Protein AF-A0A8S3X2P5-F1 (afdb_monomer)

Solvent-accessible surface area (backbone atoms only — not comparable to full-atom values): 10329 Å² total; per-residue (Å²): 82,74,45,67,58,91,84,76,46,81,42,76,80,45,76,78,91,54,82,89,39,70,90,76,59,75,88,87,80,88,78,97,70,82,93,41,61,66,58,52,45,51,52,52,51,51,53,53,50,54,59,72,67,60,70,70,50,72,50,80,103,51,90,45,82,48,84,85,86,84,74,64,35,94,48,54,75,67,58,47,20,48,69,67,68,42,92,46,92,71,36,39,66,45,46,67,47,38,77,78,50,66,75,45,91,67,86,65,67,70,45,70,81,46,56,57,36,59,73,44,60,69,59,52,53,52,53,51,52,52,49,52,51,55,49,61,34,27,59,90,69,77,49,98,72,68,82,51,74,65,47,45,51,55,32,52,54,42,40,65,73,76,107

Sequence (163 aa):
MIVSINGETRKIIWQNPVPSSVRFCRPIRARFIHETKDITKEEITYIEEQARNLKEITGMEVSVKINHNILLTMVDGKVCNAATDTASTMRCYICGQTSKDFNKLEIGNVCEESLKFGLSILHARIRFFELLLHLAYKAPLQKWQARTAEDKNILKETKQKIQ

Mean predicted aligned error: 8.07 Å

pLDDT: mean 85.26, std 9.52, range [54.91, 95.38]

Organism: Parnassius apollo (NCBI:txid110799)

Structure (mmCIF, N/CA/C/O backbone):
data_AF-A0A8S3X2P5-F1
#
_entry.id   AF-A0A8S3X2P5-F1
#
loop_
_atom_site.group_PDB
_atom_site.id
_atom_site.type_symbol
_atom_site.label_atom_id
_atom_site.label_alt_id
_atom_site.label_comp_id
_atom_site.label_asym_id
_atom_site.label_entity_id
_atom_site.label_seq_id
_atom_site.pdbx_PDB_ins_code
_atom_site.Cartn_x
_atom_site.Cartn_y
_atom_site.Cartn_z
_atom_site.occupancy
_atom_site.B_iso_or_equiv
_atom_site.auth_seq_id
_atom_site.auth_comp_id
_atom_site.auth_asym_id
_atom_site.auth_atom_id
_atom_site.pdbx_PDB_model_num
ATOM 1 N N . MET A 1 1 ? 10.980 -13.448 -16.322 1.00 64.81 1 MET A N 1
ATOM 2 C CA . MET A 1 1 ? 11.371 -13.114 -17.702 1.00 64.81 1 MET A CA 1
ATOM 3 C C . MET A 1 1 ? 10.586 -14.003 -18.643 1.00 64.81 1 MET A C 1
ATOM 5 O O . MET A 1 1 ? 10.755 -15.219 -18.612 1.00 64.81 1 MET A O 1
ATOM 9 N N . ILE A 1 2 ? 9.680 -13.397 -19.403 1.00 60.72 2 ILE A N 1
ATOM 10 C CA . ILE A 1 2 ? 8.917 -14.072 -20.452 1.00 60.72 2 ILE A CA 1
ATOM 11 C C . ILE A 1 2 ? 9.575 -13.680 -21.769 1.00 60.72 2 ILE A C 1
A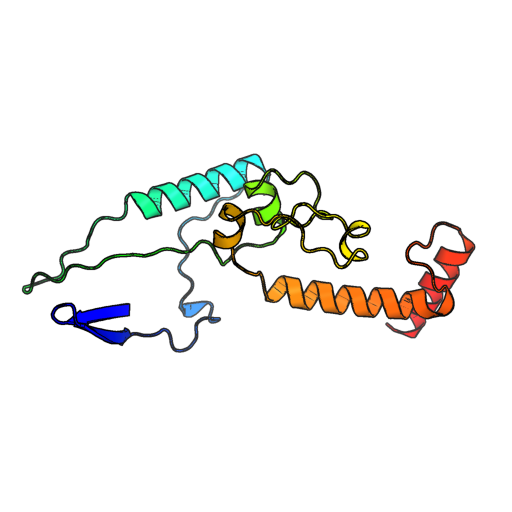TOM 13 O O . ILE A 1 2 ? 9.811 -12.494 -21.989 1.00 60.72 2 ILE A O 1
ATOM 17 N N . VAL A 1 3 ? 9.882 -14.656 -22.615 1.00 61.06 3 VAL A N 1
ATOM 18 C CA . VAL A 1 3 ? 10.370 -14.414 -23.974 1.00 61.06 3 VAL A CA 1
ATOM 19 C C . VAL A 1 3 ? 9.315 -14.887 -24.956 1.00 61.06 3 VAL A C 1
ATOM 21 O O . VAL A 1 3 ? 8.694 -15.932 -24.755 1.00 61.06 3 VAL A O 1
ATOM 24 N N . SER A 1 4 ? 9.094 -14.077 -25.987 1.00 57.09 4 SER A N 1
ATOM 25 C CA . SER A 1 4 ? 8.297 -14.448 -27.149 1.00 57.09 4 SER A CA 1
ATOM 26 C C . SER A 1 4 ? 9.250 -14.930 -28.233 1.00 57.09 4 SER A C 1
ATOM 28 O O . SER A 1 4 ? 10.131 -14.175 -28.643 1.00 57.09 4 SER A O 1
ATOM 30 N N . ILE A 1 5 ? 9.107 -16.181 -28.664 1.00 59.72 5 ILE A N 1
ATOM 31 C CA . ILE A 1 5 ? 9.836 -16.715 -29.819 1.00 59.72 5 ILE A CA 1
ATOM 32 C C . ILE A 1 5 ? 8.881 -16.627 -31.011 1.00 59.72 5 ILE A C 1
ATOM 34 O O . ILE A 1 5 ? 7.809 -17.233 -30.988 1.00 59.72 5 ILE A O 1
ATOM 38 N N . ASN A 1 6 ? 9.246 -15.833 -32.021 1.00 56.81 6 ASN A N 1
ATOM 39 C CA . ASN A 1 6 ? 8.490 -15.638 -33.267 1.00 56.81 6 ASN A CA 1
ATOM 40 C C . ASN A 1 6 ? 7.032 -15.159 -33.099 1.00 56.81 6 ASN A C 1
ATOM 42 O O . ASN A 1 6 ? 6.196 -15.417 -33.952 1.00 56.81 6 ASN A O 1
ATOM 46 N N . GLY A 1 7 ? 6.710 -14.450 -32.011 1.00 62.19 7 GLY A N 1
ATOM 47 C CA . GLY A 1 7 ? 5.396 -13.821 -31.819 1.00 62.19 7 GLY A CA 1
ATOM 48 C C . GLY A 1 7 ? 4.296 -14.723 -31.244 1.00 62.19 7 GLY A C 1
ATOM 49 O O . GLY A 1 7 ? 3.321 -14.190 -30.722 1.00 62.19 7 GLY A O 1
ATOM 50 N N . GLU A 1 8 ? 4.460 -16.049 -31.252 1.00 61.00 8 GLU A N 1
ATOM 51 C CA . GLU A 1 8 ? 3.362 -16.977 -30.923 1.00 61.00 8 GLU A CA 1
ATOM 52 C C . GLU A 1 8 ? 3.532 -17.708 -29.586 1.00 61.00 8 GLU A C 1
ATOM 54 O O . GLU A 1 8 ? 2.547 -17.988 -28.903 1.00 61.00 8 GLU A O 1
ATOM 59 N N . THR A 1 9 ? 4.766 -17.979 -29.145 1.00 70.31 9 THR A N 1
ATOM 60 C CA . THR A 1 9 ? 4.999 -18.760 -27.917 1.00 70.31 9 THR A CA 1
ATOM 61 C C . THR A 1 9 ? 5.617 -17.921 -26.805 1.00 70.31 9 THR A C 1
ATOM 63 O O . THR A 1 9 ? 6.778 -17.514 -26.861 1.00 70.31 9 THR A O 1
ATOM 66 N N . ARG A 1 10 ? 4.831 -17.676 -25.746 1.00 79.12 10 ARG A N 1
ATOM 67 C CA . ARG A 1 10 ? 5.311 -17.079 -24.491 1.00 79.12 10 ARG A CA 1
ATOM 68 C C . ARG A 1 10 ? 5.947 -18.165 -23.630 1.00 79.12 10 ARG A C 1
ATOM 70 O O . ARG A 1 10 ? 5.239 -18.963 -23.022 1.00 79.12 10 ARG A O 1
ATOM 77 N N . LYS A 1 11 ? 7.276 -18.175 -23.537 1.00 85.06 11 LYS A N 1
ATOM 78 C CA . LYS A 1 11 ? 8.012 -19.086 -22.652 1.00 85.06 11 LYS A CA 1
ATOM 79 C C . LYS A 1 11 ? 8.581 -18.326 -21.460 1.00 85.06 11 LYS A C 1
ATOM 81 O O . LYS A 1 11 ? 9.220 -17.286 -21.616 1.00 85.06 11 LYS A O 1
ATOM 86 N N . ILE A 1 12 ? 8.371 -18.852 -20.256 1.00 86.75 12 ILE A N 1
ATOM 87 C CA . ILE A 1 12 ? 9.038 -18.351 -19.051 1.00 86.75 12 ILE A CA 1
ATOM 88 C C . ILE A 1 12 ? 10.472 -18.890 -19.070 1.00 86.75 12 ILE A C 1
ATOM 90 O O . ILE A 1 12 ? 10.679 -20.093 -18.942 1.00 86.75 12 ILE A O 1
ATOM 94 N N . ILE A 1 13 ? 11.456 -18.009 -19.261 1.00 88.19 13 ILE A N 1
ATOM 95 C CA . ILE A 1 13 ? 12.884 -18.378 -19.214 1.00 88.19 13 ILE A CA 1
ATOM 96 C C . ILE A 1 13 ? 13.397 -18.356 -17.777 1.00 88.19 13 ILE A C 1
ATOM 98 O O . ILE A 1 13 ? 14.235 -19.163 -17.389 1.00 88.19 13 ILE A O 1
ATOM 102 N N . TRP A 1 14 ? 12.883 -17.427 -16.976 1.00 89.06 14 TRP A N 1
ATOM 103 C CA . TRP A 1 14 ? 13.282 -17.286 -15.586 1.00 89.06 14 TRP A CA 1
ATOM 104 C C . TRP A 1 14 ? 12.127 -16.767 -14.742 1.00 89.06 14 TRP A C 1
ATOM 106 O O . TRP A 1 14 ? 11.435 -15.822 -15.136 1.00 89.06 14 TRP A O 1
ATOM 116 N N . GLN A 1 15 ? 11.957 -17.342 -13.560 1.00 90.75 15 GLN A N 1
ATOM 117 C CA . GLN A 1 15 ? 11.017 -16.890 -12.545 1.00 90.75 15 GLN A CA 1
ATOM 118 C C . GLN A 1 15 ? 11.734 -16.878 -11.200 1.00 90.75 15 GLN A C 1
ATOM 120 O O . GLN A 1 15 ? 12.494 -17.793 -10.892 1.00 90.75 15 GLN A O 1
ATOM 125 N N . ASN A 1 16 ? 11.497 -15.835 -10.405 1.00 91.31 16 ASN A N 1
ATOM 126 C CA . ASN A 1 16 ? 12.048 -15.768 -9.060 1.00 91.31 16 ASN A CA 1
ATOM 127 C C . ASN A 1 16 ? 11.470 -16.922 -8.213 1.00 91.31 16 ASN A C 1
ATOM 129 O O . ASN A 1 16 ? 10.249 -16.962 -8.042 1.00 91.31 16 ASN A O 1
ATOM 133 N N . PRO A 1 17 ? 12.305 -17.827 -7.668 1.00 92.88 17 PRO A N 1
ATOM 134 C CA . PRO A 1 17 ? 11.826 -18.951 -6.867 1.00 92.88 17 PRO A CA 1
ATOM 135 C C . PRO A 1 17 ? 11.258 -18.519 -5.506 1.00 92.88 17 PRO A C 1
ATOM 137 O O . PRO A 1 17 ? 10.435 -19.229 -4.939 1.00 92.88 17 PRO A O 1
ATOM 140 N N . VAL A 1 18 ? 11.685 -17.367 -4.970 1.00 92.75 18 VAL A N 1
ATOM 141 C CA . VAL A 1 18 ? 11.257 -16.851 -3.658 1.00 92.75 18 VAL A CA 1
ATOM 142 C C . VAL A 1 18 ? 10.946 -15.344 -3.732 1.00 92.75 18 VAL A C 1
ATOM 144 O O . VAL A 1 18 ? 11.728 -14.514 -3.263 1.00 92.75 18 VAL A O 1
ATOM 147 N N . PRO A 1 19 ? 9.790 -14.949 -4.304 1.00 89.25 19 PRO A N 1
ATOM 148 C CA . PRO A 1 19 ? 9.446 -13.543 -4.553 1.00 89.25 19 PRO A CA 1
ATOM 149 C C . PRO A 1 19 ? 9.348 -12.685 -3.288 1.00 89.25 19 PRO A C 1
ATOM 151 O O . PRO A 1 19 ? 9.627 -11.493 -3.339 1.00 89.25 19 PRO A O 1
ATOM 154 N N . SER A 1 20 ? 9.011 -13.282 -2.144 1.00 88.25 20 SER A N 1
ATOM 155 C CA . SER A 1 20 ? 8.941 -12.581 -0.855 1.00 88.25 20 SER A CA 1
ATOM 156 C C . SER A 1 20 ? 10.293 -12.465 -0.140 1.00 88.25 20 SER A C 1
ATOM 158 O O . SER A 1 20 ? 10.361 -11.902 0.950 1.00 88.25 20 SER A O 1
ATOM 160 N N . SER A 1 21 ? 11.375 -13.014 -0.704 1.00 92.00 21 SER A N 1
ATOM 161 C CA . SER A 1 21 ? 12.697 -12.956 -0.082 1.00 92.00 21 SER A CA 1
ATOM 162 C C . SER A 1 21 ? 13.367 -11.606 -0.316 1.00 92.00 21 SER A C 1
ATOM 164 O O . SER A 1 21 ? 13.533 -11.163 -1.454 1.00 92.00 21 SER A O 1
ATOM 166 N N . VAL A 1 22 ? 13.889 -11.018 0.763 1.00 91.31 22 VAL A N 1
ATOM 167 C CA . VAL A 1 22 ? 14.707 -9.794 0.723 1.00 91.31 22 VAL A CA 1
ATOM 168 C C . VAL A 1 22 ? 15.930 -9.916 -0.192 1.00 91.31 22 VAL A C 1
ATOM 170 O O . VAL A 1 22 ? 16.404 -8.916 -0.713 1.00 91.31 22 VAL A O 1
ATOM 173 N N . ARG A 1 23 ? 16.407 -11.140 -0.462 1.00 92.69 23 ARG A N 1
ATOM 174 C CA . ARG A 1 23 ? 17.567 -11.412 -1.331 1.00 92.69 23 ARG A CA 1
ATOM 175 C C . ARG A 1 23 ? 17.382 -10.920 -2.768 1.00 92.69 23 ARG A C 1
ATOM 177 O O . ARG A 1 23 ? 18.368 -10.616 -3.437 1.00 92.69 23 ARG A O 1
ATOM 184 N N . PHE A 1 24 ? 16.136 -10.874 -3.239 1.00 90.94 24 PHE A N 1
ATOM 185 C CA . PHE A 1 24 ? 15.785 -10.426 -4.587 1.00 90.94 24 PHE A CA 1
ATOM 186 C C . PHE A 1 24 ? 15.240 -8.991 -4.615 1.00 90.94 24 PHE A C 1
ATOM 188 O O . PHE A 1 24 ? 15.015 -8.457 -5.699 1.00 90.94 24 PHE A O 1
ATOM 195 N N . CYS A 1 25 ? 15.068 -8.351 -3.454 1.00 91.12 25 CYS A N 1
ATOM 196 C CA . CYS A 1 25 ? 14.697 -6.944 -3.361 1.00 91.12 25 CYS A CA 1
ATOM 197 C C . CYS A 1 25 ? 15.955 -6.087 -3.540 1.00 91.12 25 CYS A C 1
ATOM 199 O O . CYS A 1 25 ? 16.870 -6.125 -2.716 1.00 91.12 25 CYS A O 1
ATOM 201 N N . ARG A 1 26 ? 16.040 -5.355 -4.654 1.00 91.88 26 ARG A N 1
ATOM 202 C CA . ARG A 1 26 ? 17.199 -4.512 -4.967 1.00 91.88 26 ARG A CA 1
ATOM 203 C C . ARG A 1 26 ? 16.904 -3.066 -4.567 1.00 91.88 26 ARG A C 1
ATOM 205 O O . ARG A 1 26 ? 15.938 -2.506 -5.081 1.00 91.88 26 ARG A O 1
ATOM 212 N N . PRO A 1 27 ? 17.702 -2.457 -3.671 1.00 92.38 27 PRO A N 1
ATOM 213 C CA . PRO A 1 27 ? 17.517 -1.058 -3.322 1.00 92.38 27 PRO A CA 1
ATOM 214 C C . PRO A 1 27 ? 17.844 -0.182 -4.534 1.00 92.38 27 PRO A C 1
ATOM 216 O O . PRO A 1 27 ? 18.902 -0.332 -5.140 1.00 92.38 27 PRO A O 1
ATOM 219 N N . ILE A 1 28 ? 16.925 0.720 -4.882 1.00 92.00 28 ILE A N 1
ATOM 220 C CA . ILE A 1 28 ? 17.107 1.686 -5.976 1.00 92.00 28 ILE A CA 1
ATOM 221 C C . ILE A 1 28 ? 17.664 3.001 -5.423 1.00 92.00 28 ILE A C 1
ATOM 223 O O . ILE A 1 28 ? 18.635 3.539 -5.944 1.00 92.00 28 ILE A O 1
ATOM 227 N N . ARG A 1 29 ? 17.066 3.508 -4.339 1.00 91.81 29 ARG A N 1
ATOM 228 C CA . ARG A 1 29 ? 17.433 4.774 -3.698 1.00 91.81 29 ARG A CA 1
ATOM 229 C C . ARG A 1 29 ? 17.147 4.702 -2.201 1.00 91.81 29 ARG A C 1
ATOM 231 O O . ARG A 1 29 ? 16.159 4.101 -1.790 1.00 91.81 29 ARG A O 1
ATOM 238 N N . ALA A 1 30 ? 17.996 5.339 -1.399 1.00 92.62 30 ALA A N 1
ATOM 239 C CA . ALA A 1 30 ? 17.781 5.554 0.028 1.00 92.62 30 ALA A CA 1
ATOM 240 C C . ALA A 1 30 ? 18.018 7.035 0.358 1.00 92.62 30 ALA A C 1
ATOM 242 O O . ALA A 1 30 ? 18.953 7.643 -0.163 1.00 92.62 30 ALA A O 1
ATOM 243 N N . ARG A 1 31 ? 17.166 7.623 1.205 1.00 92.50 31 ARG A N 1
ATOM 244 C CA . ARG A 1 31 ? 17.261 9.023 1.655 1.00 92.50 31 ARG A CA 1
ATOM 245 C C . ARG A 1 31 ? 17.098 9.093 3.170 1.00 92.50 31 ARG A C 1
ATOM 247 O O . ARG A 1 31 ? 16.303 8.353 3.740 1.00 92.50 31 ARG A O 1
ATOM 254 N N . PHE A 1 32 ? 17.808 10.020 3.803 1.00 95.12 32 PHE A N 1
ATOM 255 C CA . PHE A 1 32 ? 17.709 10.294 5.239 1.00 95.12 32 PHE A CA 1
ATOM 256 C C . PHE A 1 32 ? 16.801 11.501 5.485 1.00 95.12 32 PHE A C 1
ATOM 258 O O . PHE A 1 32 ? 17.269 12.593 5.789 1.00 95.12 32 PHE A O 1
ATOM 265 N N . ILE A 1 33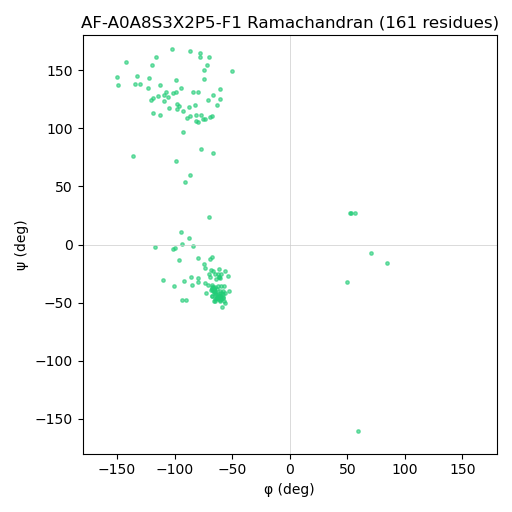 ? 15.499 11.317 5.284 1.00 94.38 33 ILE A N 1
ATOM 266 C CA . ILE A 1 33 ? 14.478 12.363 5.432 1.00 94.38 33 ILE A CA 1
ATOM 267 C C . ILE A 1 33 ? 13.212 11.770 6.043 1.00 94.38 33 ILE A C 1
ATOM 269 O O . ILE A 1 33 ? 12.976 10.565 5.950 1.00 94.38 33 ILE A O 1
ATOM 273 N N . HIS A 1 34 ? 12.396 12.613 6.673 1.00 91.12 34 HIS A N 1
ATOM 274 C CA . HIS A 1 34 ? 11.103 12.175 7.184 1.00 91.12 34 HIS A CA 1
ATOM 275 C C . HIS A 1 34 ? 10.104 11.982 6.039 1.00 91.12 34 HIS A C 1
ATOM 277 O O . HIS A 1 34 ? 10.083 12.758 5.088 1.00 91.12 34 HIS A O 1
ATOM 283 N N . GLU A 1 35 ? 9.259 10.962 6.141 1.00 88.56 35 GLU A N 1
ATOM 284 C CA . GLU A 1 35 ? 8.245 10.669 5.132 1.00 88.56 35 GLU A CA 1
ATOM 285 C C . GLU A 1 35 ? 7.102 11.698 5.203 1.00 88.56 35 GLU A C 1
ATOM 287 O O . GLU A 1 35 ? 6.287 11.684 6.130 1.00 88.56 35 GLU A O 1
ATOM 292 N N . THR A 1 36 ? 7.028 12.587 4.212 1.00 91.06 36 THR A N 1
ATOM 293 C CA . THR A 1 36 ? 5.922 13.539 4.024 1.00 91.06 36 THR A CA 1
ATOM 294 C C . THR A 1 36 ? 5.185 13.246 2.720 1.00 91.06 36 THR A C 1
ATOM 296 O O . THR A 1 36 ? 5.731 12.599 1.830 1.00 91.06 36 THR A O 1
ATOM 299 N N . LYS A 1 37 ? 3.947 13.742 2.578 1.00 88.44 37 LYS A N 1
ATOM 300 C CA . LYS A 1 37 ? 3.149 13.545 1.353 1.00 88.44 37 LYS A CA 1
ATOM 301 C C . LYS A 1 37 ? 3.881 14.038 0.102 1.00 88.44 37 LYS A C 1
ATOM 303 O O . LYS A 1 37 ? 3.862 13.351 -0.914 1.00 88.44 37 LYS A O 1
ATOM 308 N N . ASP A 1 38 ? 4.538 15.190 0.200 1.00 90.75 38 ASP A N 1
ATOM 309 C CA . ASP A 1 38 ? 5.248 15.807 -0.923 1.00 90.75 38 ASP A CA 1
ATOM 310 C C . ASP A 1 38 ? 6.460 14.968 -1.335 1.00 90.75 38 ASP A C 1
ATOM 312 O O . ASP A 1 38 ? 6.623 14.664 -2.514 1.00 90.75 38 ASP A O 1
ATOM 316 N N . ILE A 1 39 ? 7.242 14.494 -0.356 1.00 91.75 39 ILE A N 1
ATOM 317 C CA . ILE A 1 39 ? 8.385 13.603 -0.596 1.00 91.75 39 ILE A CA 1
ATOM 318 C C . ILE A 1 39 ? 7.912 12.281 -1.212 1.00 91.75 39 ILE A C 1
ATOM 320 O O . ILE A 1 39 ? 8.521 11.784 -2.154 1.00 91.75 39 ILE A O 1
ATOM 324 N N . THR A 1 40 ? 6.809 11.706 -0.727 1.00 90.38 40 THR A N 1
ATOM 325 C CA . THR A 1 40 ? 6.250 10.475 -1.301 1.00 90.38 40 THR A CA 1
ATOM 326 C C . THR A 1 40 ? 5.860 10.664 -2.767 1.00 90.38 40 THR A C 1
ATOM 328 O O . THR A 1 40 ? 6.179 9.810 -3.592 1.00 90.38 40 THR A O 1
ATOM 331 N N . LYS A 1 41 ? 5.207 11.779 -3.118 1.00 90.88 41 LYS A N 1
ATOM 332 C CA . LYS A 1 41 ? 4.852 12.087 -4.513 1.00 90.88 41 LYS A CA 1
ATOM 333 C C . LYS A 1 41 ? 6.085 12.304 -5.390 1.00 90.88 41 LYS A C 1
ATOM 335 O O . LYS A 1 41 ? 6.112 11.813 -6.519 1.00 90.88 41 LYS A O 1
ATOM 340 N N . GLU A 1 42 ? 7.097 12.996 -4.866 1.00 92.81 42 GLU A N 1
ATOM 341 C CA . GLU A 1 42 ? 8.387 13.192 -5.535 1.00 92.81 42 GLU A CA 1
ATOM 342 C C . GLU A 1 42 ? 9.036 11.840 -5.868 1.00 92.81 42 GLU A C 1
ATOM 344 O O . GLU A 1 42 ? 9.413 11.607 -7.014 1.00 92.81 42 GLU A O 1
ATOM 349 N N . GLU A 1 43 ? 9.102 10.911 -4.908 1.00 91.69 43 GLU A N 1
ATOM 350 C CA . GLU A 1 43 ? 9.697 9.586 -5.133 1.00 91.69 43 GLU A CA 1
ATOM 351 C C . GLU A 1 43 ? 8.880 8.714 -6.095 1.00 91.69 43 GLU A C 1
ATOM 353 O O . GLU A 1 43 ? 9.463 8.007 -6.918 1.00 91.69 43 GLU A O 1
ATOM 358 N N . ILE A 1 44 ? 7.544 8.767 -6.039 1.00 90.25 44 ILE A N 1
ATOM 359 C CA . ILE A 1 44 ? 6.694 8.054 -7.008 1.00 90.25 44 ILE A CA 1
ATOM 360 C C . ILE A 1 44 ? 6.974 8.570 -8.419 1.00 90.25 44 ILE A C 1
ATOM 362 O O . ILE A 1 44 ? 7.241 7.774 -9.316 1.00 90.25 44 ILE A O 1
ATOM 366 N N . THR A 1 45 ? 6.983 9.893 -8.593 1.00 92.06 45 THR A N 1
ATOM 367 C CA . THR A 1 45 ? 7.254 10.538 -9.886 1.00 92.06 45 THR A CA 1
ATOM 368 C C . THR A 1 45 ? 8.641 10.166 -10.398 1.00 92.06 45 THR A C 1
ATOM 370 O O . THR A 1 45 ? 8.789 9.764 -11.551 1.00 92.06 45 THR A O 1
ATOM 373 N N . TYR A 1 46 ? 9.646 10.207 -9.518 1.00 93.12 46 TYR A N 1
ATOM 374 C CA . TYR A 1 46 ? 11.013 9.807 -9.831 1.00 93.12 46 TYR A CA 1
ATOM 375 C C . TYR A 1 46 ? 11.076 8.365 -10.357 1.00 93.12 46 TYR A C 1
ATOM 377 O O . TYR A 1 46 ? 11.643 8.123 -11.422 1.00 93.12 46 TYR A O 1
ATOM 385 N N . ILE A 1 47 ? 10.460 7.402 -9.664 1.00 91.56 47 ILE A N 1
ATOM 386 C CA . ILE A 1 47 ? 10.465 5.995 -10.095 1.00 91.56 47 ILE A CA 1
ATOM 387 C C . ILE A 1 47 ? 9.672 5.796 -11.394 1.00 91.56 47 ILE A C 1
ATOM 389 O O . ILE A 1 47 ? 10.121 5.052 -12.268 1.00 91.56 47 ILE A O 1
ATOM 393 N N . GLU A 1 48 ? 8.531 6.465 -11.561 1.00 90.44 48 GLU A N 1
ATOM 394 C CA . GLU A 1 48 ? 7.729 6.392 -12.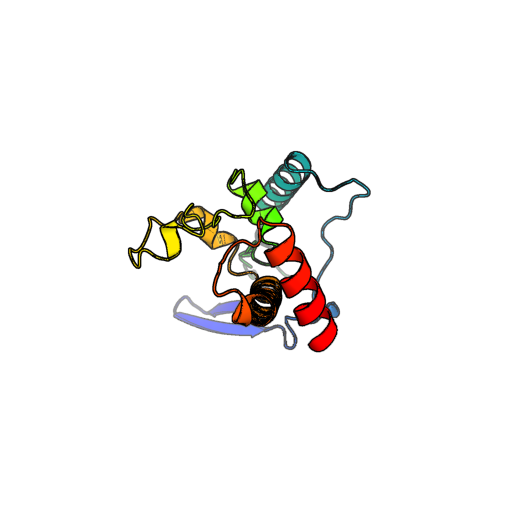789 1.00 90.44 48 GLU A CA 1
ATOM 395 C C . GLU A 1 48 ? 8.473 6.974 -14.003 1.00 90.44 48 GLU A C 1
ATOM 397 O O . GLU A 1 48 ? 8.384 6.440 -15.110 1.00 90.44 48 GLU A O 1
ATOM 402 N N . GLU A 1 49 ? 9.254 8.039 -13.826 1.00 92.19 49 GLU A N 1
ATOM 403 C CA . GLU A 1 49 ? 10.136 8.583 -14.864 1.00 92.19 49 GLU A CA 1
ATOM 404 C C . GLU A 1 49 ? 11.284 7.637 -15.214 1.00 92.19 49 GLU A C 1
ATOM 406 O O . GLU A 1 49 ? 11.548 7.411 -16.396 1.00 92.19 49 GLU A O 1
ATOM 411 N N . GLN A 1 50 ? 11.941 7.037 -14.215 1.00 90.50 50 GLN A N 1
ATOM 412 C CA . GLN A 1 50 ? 12.981 6.031 -14.459 1.00 90.50 50 GLN A CA 1
ATOM 413 C C . GLN A 1 50 ? 12.419 4.819 -15.214 1.00 90.50 50 GLN A C 1
ATOM 415 O O . GLN A 1 50 ? 13.058 4.318 -16.138 1.00 90.50 50 GLN A O 1
ATOM 420 N N . ALA A 1 51 ? 11.206 4.379 -14.868 1.00 88.94 51 ALA A N 1
ATOM 421 C CA . ALA A 1 51 ? 10.532 3.281 -15.549 1.00 88.94 51 ALA A CA 1
ATOM 422 C C . ALA A 1 51 ? 10.183 3.617 -17.008 1.00 88.94 51 ALA A C 1
ATOM 424 O O . ALA A 1 51 ? 10.377 2.777 -17.884 1.00 88.94 51 ALA A O 1
ATOM 425 N N . ARG A 1 52 ? 9.713 4.843 -17.288 1.00 88.38 52 ARG A N 1
ATOM 426 C CA . ARG A 1 52 ? 9.406 5.299 -18.658 1.00 88.38 52 ARG A CA 1
ATOM 427 C C . ARG A 1 52 ? 10.649 5.446 -19.533 1.00 88.38 52 ARG A C 1
ATOM 429 O O . ARG A 1 52 ? 10.594 5.146 -20.719 1.00 88.38 52 ARG A O 1
ATOM 436 N N . ASN A 1 53 ? 11.761 5.891 -18.951 1.00 88.25 53 ASN A N 1
ATOM 437 C CA . ASN A 1 53 ? 13.014 6.134 -19.669 1.00 88.25 53 ASN A CA 1
ATOM 438 C C . ASN A 1 53 ? 13.912 4.889 -19.782 1.00 88.25 53 ASN A C 1
ATOM 440 O O . ASN A 1 53 ? 15.046 4.992 -20.262 1.00 88.25 53 ASN A O 1
ATOM 444 N N . LEU A 1 54 ? 13.439 3.720 -19.336 1.00 85.12 54 LEU A N 1
ATOM 445 C CA . LEU A 1 54 ? 14.213 2.488 -19.385 1.00 85.12 54 LEU A CA 1
ATOM 446 C C . LEU A 1 54 ? 14.410 2.056 -20.845 1.00 85.12 54 LEU A C 1
ATOM 448 O O . LEU A 1 54 ? 13.469 1.666 -21.535 1.00 85.12 54 LEU A O 1
ATOM 452 N N . LYS A 1 55 ? 15.652 2.149 -21.324 1.00 78.81 55 LYS A N 1
ATOM 453 C CA . LYS A 1 55 ? 16.009 1.776 -22.695 1.00 78.81 55 LYS A CA 1
ATOM 454 C C . LYS A 1 55 ? 16.028 0.260 -22.859 1.00 78.81 55 LYS A C 1
ATOM 456 O O . LYS A 1 55 ? 16.357 -0.476 -21.931 1.00 78.81 55 LYS A O 1
ATOM 461 N N . GLU A 1 56 ? 15.733 -0.184 -24.075 1.00 74.56 56 GLU A N 1
ATOM 462 C CA . GLU A 1 56 ? 15.916 -1.575 -24.480 1.00 74.56 56 GLU A CA 1
ATOM 463 C C . GLU A 1 56 ? 17.398 -1.941 -24.360 1.00 74.56 56 GLU A C 1
ATOM 465 O O . GLU A 1 56 ? 18.271 -1.257 -24.900 1.00 74.56 56 GLU A O 1
ATOM 470 N N . ILE A 1 57 ? 17.687 -3.005 -23.615 1.00 69.81 57 ILE A N 1
ATOM 471 C CA . ILE A 1 57 ? 19.050 -3.511 -23.464 1.00 69.81 57 ILE A CA 1
ATOM 472 C C . ILE A 1 57 ? 19.306 -4.493 -24.604 1.00 69.81 57 ILE A C 1
ATOM 474 O O . ILE A 1 57 ? 18.639 -5.525 -24.676 1.00 69.81 57 ILE A O 1
ATOM 478 N N . THR A 1 58 ? 20.290 -4.195 -25.453 1.00 62.69 58 THR A N 1
ATOM 479 C CA . THR A 1 58 ? 20.823 -5.146 -26.438 1.00 62.69 58 THR A CA 1
ATOM 480 C C . THR A 1 58 ? 21.957 -5.939 -25.786 1.00 62.69 58 THR A C 1
ATOM 482 O O . THR A 1 58 ? 23.014 -5.385 -25.488 1.00 62.69 58 THR A O 1
ATOM 485 N N . GLY A 1 59 ? 21.724 -7.222 -25.504 1.00 54.91 59 GLY A N 1
ATOM 486 C CA . GLY A 1 59 ? 22.749 -8.145 -24.992 1.00 54.91 59 GLY A CA 1
ATOM 487 C C . GLY A 1 59 ? 23.710 -8.645 -26.085 1.00 54.91 59 GLY A C 1
ATOM 488 O O . GLY A 1 59 ? 23.395 -8.544 -27.265 1.00 54.91 59 GLY A O 1
ATOM 489 N N . MET A 1 60 ? 24.882 -9.156 -25.677 1.00 59.66 60 MET A N 1
ATOM 490 C CA . MET A 1 60 ? 26.014 -9.597 -26.524 1.00 59.66 60 MET A CA 1
ATOM 491 C C . MET A 1 60 ? 25.655 -10.553 -27.678 1.00 59.66 60 MET A C 1
ATOM 493 O O . MET A 1 60 ? 24.774 -11.391 -27.517 1.00 59.66 60 MET A O 1
ATOM 497 N N . GLU A 1 61 ? 26.439 -10.449 -28.768 1.00 56.88 61 GLU A N 1
ATOM 498 C CA . GLU A 1 61 ? 26.557 -11.259 -30.013 1.00 56.88 61 GLU A CA 1
ATOM 499 C C . GLU A 1 61 ? 25.277 -11.601 -30.798 1.00 56.88 61 GLU A C 1
ATOM 501 O O . GLU A 1 61 ? 25.305 -11.638 -32.026 1.00 56.88 61 GLU A O 1
ATOM 506 N N . VAL A 1 62 ? 24.142 -11.765 -30.131 1.00 63.22 62 VAL A N 1
ATOM 507 C CA . VAL A 1 62 ? 22.814 -11.965 -30.706 1.00 63.22 62 VAL A CA 1
ATOM 508 C C . VAL A 1 62 ? 21.942 -10.819 -30.209 1.00 63.22 62 VAL A C 1
ATOM 510 O O . VAL A 1 62 ? 21.824 -10.607 -29.006 1.00 63.22 62 VAL A O 1
ATOM 513 N N . SER A 1 63 ? 21.326 -10.064 -31.120 1.00 66.31 63 SER A N 1
ATOM 514 C CA . SER A 1 63 ? 20.492 -8.899 -30.805 1.00 66.31 63 SER A CA 1
ATOM 515 C C . SER A 1 63 ? 19.204 -9.290 -30.066 1.00 66.31 63 SER A C 1
ATOM 517 O O . SER A 1 63 ? 18.113 -9.357 -30.628 1.00 66.31 63 SER A O 1
ATOM 519 N N . VAL A 1 64 ? 19.319 -9.551 -28.764 1.00 72.62 64 VAL A N 1
ATOM 520 C CA . VAL A 1 64 ? 18.179 -9.800 -27.880 1.00 72.62 64 VAL A CA 1
ATOM 521 C C . VAL A 1 64 ? 17.600 -8.460 -27.444 1.00 72.62 64 VAL A C 1
ATOM 523 O O . VAL A 1 64 ? 18.284 -7.669 -26.801 1.00 72.62 64 VAL A O 1
ATOM 526 N N . LYS A 1 65 ? 16.326 -8.229 -27.766 1.00 75.75 65 LYS A N 1
ATOM 527 C CA . LYS A 1 65 ? 15.555 -7.063 -27.324 1.00 75.75 65 LYS A CA 1
ATOM 528 C C . LYS A 1 65 ? 14.807 -7.390 -26.032 1.00 75.75 65 LYS A C 1
ATOM 530 O O . LYS A 1 65 ? 13.925 -8.250 -26.026 1.00 75.75 65 LYS A O 1
ATOM 535 N N . ILE A 1 66 ? 15.158 -6.714 -24.939 1.00 79.62 66 ILE A N 1
ATOM 536 C CA . ILE A 1 66 ? 14.517 -6.896 -23.629 1.00 79.62 66 ILE A CA 1
ATOM 537 C C . ILE A 1 66 ? 13.589 -5.714 -23.345 1.00 79.62 66 ILE A C 1
ATOM 539 O O . ILE A 1 66 ? 14.044 -4.583 -23.194 1.00 79.62 66 ILE A O 1
ATOM 543 N N . ASN A 1 67 ? 12.291 -5.999 -23.218 1.00 82.75 67 ASN A N 1
ATOM 544 C CA . ASN A 1 67 ? 11.293 -5.031 -22.769 1.00 82.75 67 ASN A CA 1
ATOM 545 C C . ASN A 1 67 ? 11.074 -5.173 -21.260 1.00 82.75 67 ASN A C 1
ATOM 547 O O . ASN A 1 67 ? 10.898 -6.283 -20.746 1.00 82.75 67 ASN A O 1
ATOM 551 N N . HIS A 1 68 ? 11.034 -4.046 -20.556 1.00 84.00 68 HIS A N 1
ATOM 552 C CA . HIS A 1 68 ? 10.843 -4.001 -19.113 1.00 84.00 68 HIS A CA 1
ATOM 553 C C . HIS A 1 68 ? 9.452 -3.450 -18.786 1.00 84.00 68 HIS A C 1
ATOM 555 O O . HIS A 1 68 ? 9.073 -2.394 -19.279 1.00 84.00 68 HIS A O 1
ATOM 561 N N . ASN A 1 69 ? 8.696 -4.163 -17.950 1.00 86.56 69 ASN A N 1
ATOM 562 C CA . ASN A 1 69 ? 7.434 -3.680 -17.392 1.00 86.56 69 ASN A CA 1
ATOM 563 C C . ASN A 1 69 ? 7.568 -3.625 -15.867 1.00 86.56 69 ASN A C 1
ATOM 565 O O . ASN A 1 69 ? 7.750 -4.665 -15.227 1.00 86.56 69 ASN A O 1
ATOM 569 N N . ILE A 1 70 ? 7.537 -2.417 -15.308 1.00 88.38 70 ILE A N 1
ATOM 570 C CA . ILE A 1 70 ? 7.709 -2.162 -13.877 1.00 88.38 70 ILE A CA 1
ATOM 571 C C . ILE A 1 70 ? 6.341 -1.819 -13.292 1.00 88.38 70 ILE A C 1
ATOM 573 O O . ILE A 1 70 ? 5.662 -0.919 -13.777 1.00 88.38 70 ILE A O 1
ATOM 577 N N . LEU A 1 71 ? 5.953 -2.530 -12.235 1.00 88.75 71 LEU A N 1
ATOM 578 C CA . LEU A 1 71 ? 4.692 -2.317 -11.530 1.00 88.75 71 LEU A CA 1
ATOM 579 C C . LEU A 1 71 ? 4.977 -1.818 -10.112 1.00 88.75 71 LEU A C 1
ATOM 581 O O . LEU A 1 71 ? 5.729 -2.448 -9.366 1.00 88.75 71 LEU A O 1
ATOM 585 N N . LEU A 1 72 ? 4.351 -0.707 -9.723 1.00 89.69 72 LEU A N 1
ATOM 586 C CA . LEU A 1 72 ? 4.509 -0.097 -8.402 1.00 89.69 72 LEU A CA 1
ATOM 587 C C . LEU A 1 72 ? 3.535 -0.716 -7.385 1.00 89.69 72 LEU A C 1
ATOM 589 O O . LEU A 1 72 ? 2.689 -0.036 -6.821 1.00 89.69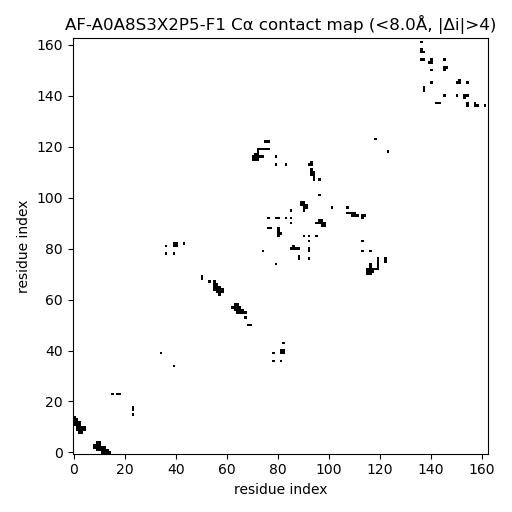 72 LEU A O 1
ATOM 593 N N . THR A 1 73 ? 3.635 -2.028 -7.159 1.00 90.75 73 THR A N 1
ATOM 594 C CA . THR A 1 73 ? 2.693 -2.768 -6.291 1.00 90.75 73 THR A CA 1
ATOM 595 C C . THR A 1 73 ? 3.181 -2.961 -4.857 1.00 90.75 73 THR A C 1
ATOM 597 O O . THR A 1 73 ? 2.424 -3.372 -3.981 1.00 90.75 73 THR A O 1
ATOM 600 N N . MET A 1 74 ? 4.466 -2.718 -4.598 1.00 88.81 74 MET A N 1
ATOM 601 C CA . MET A 1 74 ? 5.082 -2.885 -3.277 1.00 88.81 74 MET A CA 1
ATOM 602 C C . MET A 1 74 ? 5.011 -1.589 -2.467 1.00 88.81 74 MET A C 1
ATOM 604 O O . MET A 1 74 ? 6.024 -1.082 -1.995 1.00 88.81 74 MET A O 1
ATOM 608 N N . VAL A 1 75 ? 3.802 -1.051 -2.328 1.00 87.56 75 VAL A N 1
ATOM 609 C CA . VAL A 1 75 ? 3.519 0.175 -1.578 1.00 87.56 75 VAL A CA 1
ATOM 610 C C . VAL A 1 75 ? 2.541 -0.104 -0.440 1.00 87.56 75 VAL A C 1
ATOM 612 O O . VAL A 1 75 ? 1.772 -1.074 -0.454 1.00 87.56 75 VAL A O 1
ATOM 615 N N . ASP A 1 76 ? 2.599 0.722 0.597 1.00 84.81 76 ASP A N 1
ATOM 616 C CA . ASP A 1 76 ? 1.623 0.688 1.677 1.00 84.81 76 ASP A CA 1
ATOM 617 C C . ASP A 1 76 ? 0.396 1.560 1.355 1.00 84.81 76 ASP A C 1
ATOM 619 O O . ASP A 1 76 ? 0.396 2.382 0.439 1.00 84.81 76 ASP A O 1
ATOM 623 N N . GLY A 1 77 ? -0.679 1.390 2.129 1.00 81.81 77 GLY A N 1
ATOM 624 C CA . GLY A 1 77 ? -1.911 2.151 1.909 1.00 81.81 77 GLY A CA 1
ATOM 625 C C . GLY A 1 77 ? -1.779 3.656 2.179 1.00 81.81 77 GLY A C 1
ATOM 626 O O . GLY A 1 77 ? -2.569 4.437 1.654 1.00 81.81 77 GLY A O 1
ATOM 627 N N . LYS A 1 78 ? -0.804 4.094 2.985 1.00 82.75 78 LYS A N 1
ATOM 628 C CA . LYS A 1 78 ? -0.546 5.518 3.250 1.00 82.75 78 LYS A CA 1
ATOM 629 C C . LYS A 1 78 ? 0.095 6.169 2.023 1.00 82.75 78 LYS A C 1
ATOM 631 O O . LYS A 1 78 ? -0.344 7.249 1.634 1.00 82.75 78 LYS A O 1
ATOM 636 N N . VAL A 1 79 ? 1.035 5.482 1.380 1.00 85.00 79 VAL A N 1
ATOM 637 C CA . VAL A 1 79 ? 1.631 5.868 0.099 1.00 85.00 79 VAL A CA 1
ATOM 638 C C . VAL A 1 79 ? 0.561 5.927 -0.991 1.00 85.00 79 VAL A C 1
ATOM 640 O O . VAL A 1 79 ? 0.484 6.934 -1.690 1.00 85.00 79 VAL A O 1
ATOM 643 N N . CYS A 1 80 ? -0.334 4.933 -1.079 1.00 85.88 80 CYS A N 1
ATOM 644 C CA . CYS A 1 80 ? -1.461 4.980 -2.023 1.00 85.88 80 CYS A CA 1
ATOM 645 C C . CYS A 1 80 ? -2.353 6.209 -1.799 1.00 85.88 80 CYS A C 1
ATOM 647 O O . CY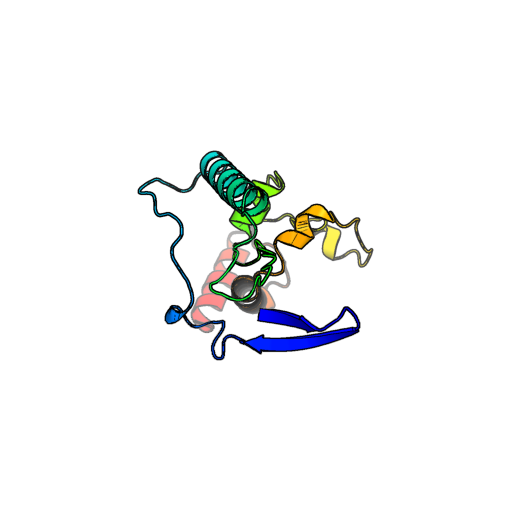S A 1 80 ? -2.694 6.897 -2.754 1.00 85.88 80 CYS A O 1
ATOM 649 N N . ASN A 1 81 ? -2.696 6.520 -0.544 1.00 84.44 81 ASN A N 1
ATOM 650 C CA . ASN A 1 81 ? -3.504 7.700 -0.219 1.00 84.44 81 ASN A CA 1
ATOM 651 C C . ASN A 1 81 ? -2.801 9.014 -0.584 1.00 84.44 81 ASN A C 1
ATOM 653 O O . ASN A 1 81 ? -3.455 9.950 -1.037 1.00 84.44 81 ASN A O 1
ATOM 657 N N . ALA A 1 82 ? -1.482 9.098 -0.380 1.00 84.88 82 ALA A N 1
ATOM 658 C CA . ALA A 1 82 ? -0.697 10.256 -0.796 1.00 84.88 82 ALA A CA 1
ATOM 659 C C . ALA A 1 82 ? -0.659 10.391 -2.326 1.00 84.88 82 ALA A C 1
ATOM 661 O O . ALA A 1 82 ? -0.748 11.504 -2.836 1.00 84.88 82 ALA A O 1
ATOM 662 N N . ALA A 1 83 ? -0.573 9.270 -3.045 1.00 82.69 83 ALA A N 1
ATOM 663 C CA . ALA A 1 83 ? -0.524 9.237 -4.502 1.00 82.69 83 ALA A CA 1
ATOM 664 C C . ALA A 1 83 ? -1.862 9.600 -5.167 1.00 82.69 83 ALA A C 1
ATOM 666 O O . ALA A 1 83 ? -1.861 10.234 -6.214 1.00 82.69 83 ALA A O 1
ATOM 667 N N . THR A 1 84 ? -2.995 9.220 -4.567 1.00 81.62 84 THR A N 1
ATOM 668 C CA . THR A 1 84 ? -4.346 9.500 -5.094 1.00 81.62 84 THR A CA 1
ATOM 669 C C . THR A 1 84 ? -4.977 10.766 -4.514 1.00 81.62 84 THR A C 1
ATOM 671 O O . THR A 1 84 ? -6.179 10.975 -4.658 1.00 81.62 84 THR A O 1
ATOM 674 N N . ASP A 1 85 ? -4.204 11.584 -3.791 1.00 79.62 85 ASP A N 1
ATOM 675 C CA . ASP A 1 85 ? -4.698 12.775 -3.086 1.00 79.62 85 ASP A CA 1
ATOM 676 C C . ASP A 1 85 ? -5.890 12.507 -2.147 1.00 79.62 85 ASP A C 1
ATOM 678 O O . ASP A 1 85 ? -6.684 13.386 -1.796 1.00 79.62 85 ASP A O 1
ATOM 682 N N . THR A 1 86 ? -5.985 11.273 -1.651 1.00 77.69 86 THR A N 1
ATOM 683 C CA . THR A 1 86 ? -7.022 10.881 -0.705 1.00 77.69 86 THR A CA 1
ATOM 684 C C . THR A 1 86 ? -6.681 11.447 0.672 1.00 77.69 86 THR A C 1
ATOM 686 O O . THR A 1 86 ? -5.772 10.995 1.368 1.00 77.69 86 THR A O 1
ATOM 689 N N . ALA A 1 87 ? -7.440 12.461 1.096 1.00 69.69 87 ALA A N 1
ATOM 690 C CA . ALA A 1 87 ? -7.158 13.222 2.315 1.00 69.69 87 ALA A CA 1
ATOM 691 C C . ALA A 1 87 ? -7.199 12.395 3.617 1.00 69.69 87 ALA A C 1
ATOM 693 O O . ALA A 1 87 ? -6.554 12.772 4.596 1.00 69.69 87 ALA A O 1
ATOM 694 N N . SER A 1 88 ? -7.946 11.285 3.645 1.00 73.56 88 SER A N 1
ATOM 695 C CA . SER A 1 88 ? -8.178 10.481 4.849 1.00 73.56 88 SER A CA 1
ATOM 696 C C . SER A 1 88 ? -7.744 9.033 4.666 1.00 73.56 88 SER A C 1
ATOM 698 O O . SER A 1 88 ? -8.154 8.375 3.719 1.00 73.56 88 SER A O 1
ATOM 700 N N . THR A 1 89 ? -7.033 8.496 5.658 1.00 74.75 89 THR A N 1
ATOM 701 C CA . THR A 1 89 ? -6.697 7.066 5.746 1.00 74.75 89 THR A CA 1
ATOM 702 C C . THR A 1 89 ? -7.908 6.163 6.000 1.00 74.75 89 THR A C 1
ATOM 704 O O . THR A 1 89 ? -7.790 4.946 5.897 1.00 74.75 89 THR A O 1
ATOM 707 N N . MET A 1 90 ? -9.068 6.742 6.335 1.00 76.69 90 MET A N 1
ATOM 708 C CA . MET A 1 90 ? -10.340 6.029 6.512 1.00 76.69 90 MET A CA 1
ATOM 709 C C . MET A 1 90 ? -11.201 6.000 5.242 1.00 76.69 90 MET A C 1
ATOM 711 O O . MET A 1 90 ? -12.312 5.465 5.271 1.00 76.69 90 MET A O 1
ATOM 715 N N . ARG A 1 91 ? -10.723 6.597 4.145 1.00 84.12 91 ARG A N 1
ATOM 716 C CA . ARG A 1 91 ? -11.331 6.479 2.820 1.00 84.12 91 ARG A CA 1
ATOM 717 C C . ARG A 1 91 ? -10.579 5.435 2.013 1.00 84.12 91 ARG A C 1
ATOM 719 O O . ARG A 1 91 ? -9.359 5.328 2.103 1.00 84.12 91 ARG A O 1
ATOM 726 N N . CYS A 1 92 ? -11.316 4.660 1.233 1.00 85.94 92 CYS A N 1
ATOM 727 C CA . CYS A 1 92 ? -10.710 3.721 0.306 1.00 85.94 92 CYS A CA 1
ATOM 728 C C . CYS A 1 92 ? -10.065 4.484 -0.855 1.00 85.94 92 CYS A C 1
ATOM 730 O O . CYS A 1 92 ? -10.752 5.233 -1.543 1.00 85.94 92 CYS A O 1
ATOM 732 N N . TYR A 1 93 ? -8.775 4.265 -1.111 1.00 84.69 93 TYR A N 1
ATOM 733 C CA . TYR A 1 93 ? -8.070 4.884 -2.242 1.00 84.69 93 TYR A CA 1
ATOM 734 C C . TYR A 1 93 ? -8.526 4.355 -3.613 1.00 84.69 93 TYR A C 1
ATOM 736 O O . TYR A 1 93 ? -8.179 4.948 -4.628 1.00 84.69 93 TYR A O 1
ATOM 744 N N . ILE A 1 94 ? -9.284 3.250 -3.642 1.00 87.44 94 ILE A N 1
ATOM 745 C CA . ILE A 1 94 ? -9.781 2.616 -4.871 1.00 87.44 94 ILE A CA 1
ATOM 746 C C . ILE A 1 94 ? -11.145 3.178 -5.278 1.00 87.44 94 ILE A C 1
ATOM 748 O O . ILE A 1 94 ? -11.343 3.522 -6.438 1.00 87.44 94 ILE A O 1
ATOM 752 N N . CYS A 1 95 ? -12.090 3.276 -4.338 1.00 85.69 95 CYS A N 1
ATO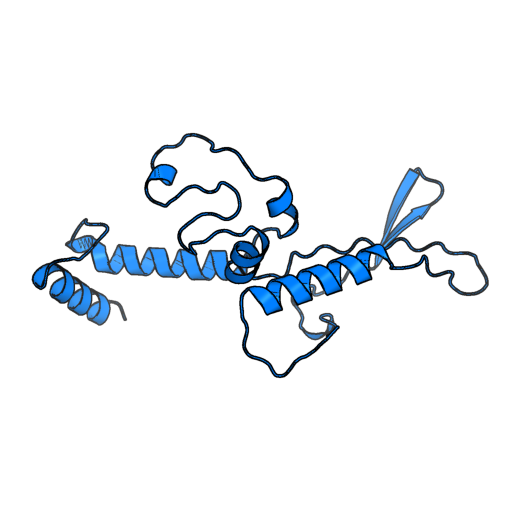M 753 C CA . CYS A 1 95 ? -13.471 3.692 -4.625 1.00 85.69 95 CYS A CA 1
ATOM 754 C C . CYS A 1 95 ? -13.901 5.002 -3.944 1.00 85.69 95 CYS A C 1
ATOM 756 O O . CYS A 1 95 ? -15.044 5.428 -4.082 1.00 85.69 95 CYS A O 1
ATOM 758 N N . GLY A 1 96 ? -13.038 5.630 -3.141 1.00 82.88 96 GLY A N 1
ATOM 759 C CA . GLY A 1 96 ? -13.327 6.882 -2.427 1.00 82.88 96 GLY A CA 1
ATOM 760 C C . GLY A 1 96 ? -14.337 6.776 -1.274 1.00 82.88 96 GLY A C 1
ATOM 761 O O . GLY A 1 96 ? -14.512 7.737 -0.521 1.00 82.88 96 GLY A O 1
ATOM 762 N N . GLN A 1 97 ? -14.982 5.621 -1.100 1.00 85.62 97 GLN A N 1
ATOM 763 C CA . GLN A 1 97 ? -16.028 5.394 -0.104 1.00 85.62 97 GLN A CA 1
ATOM 764 C C . GLN A 1 97 ? -15.485 5.337 1.332 1.00 85.62 97 GLN A C 1
ATOM 766 O O . GLN A 1 97 ? -14.317 5.009 1.581 1.00 85.62 97 GLN A O 1
ATOM 771 N N . THR A 1 98 ? -16.357 5.654 2.293 1.00 84.69 98 THR A N 1
ATOM 772 C CA . THR A 1 98 ? -16.072 5.570 3.732 1.00 84.69 98 THR A CA 1
ATOM 773 C C . THR A 1 98 ? -16.701 4.326 4.360 1.00 84.69 98 THR A C 1
ATOM 775 O O . THR A 1 98 ? -17.584 3.697 3.784 1.00 84.69 98 THR A O 1
ATOM 778 N N . SER A 1 99 ? -16.317 3.996 5.597 1.00 81.94 99 SER A N 1
ATOM 779 C CA . SER A 1 99 ? -16.901 2.882 6.369 1.00 81.94 99 SER A CA 1
ATOM 780 C C . SER A 1 99 ? -18.429 2.921 6.500 1.00 81.94 99 SER A C 1
ATOM 782 O O . SER A 1 99 ? -19.049 1.872 6.632 1.00 81.94 99 SER A O 1
ATOM 784 N N . LYS A 1 100 ? -19.052 4.106 6.446 1.00 82.06 100 LYS A N 1
ATOM 785 C CA . LYS A 1 100 ? -20.518 4.234 6.457 1.00 82.06 100 LYS A CA 1
ATOM 786 C C . LYS A 1 100 ? -21.150 3.809 5.134 1.00 82.06 100 LYS A C 1
ATOM 788 O O . LYS A 1 100 ? -22.261 3.290 5.136 1.00 82.06 100 LYS A O 1
ATOM 793 N N . ASP A 1 101 ? -20.447 4.049 4.034 1.00 84.62 101 ASP A N 1
ATOM 794 C CA . ASP A 1 101 ? -20.919 3.753 2.685 1.00 84.62 101 ASP A CA 1
ATOM 795 C C . ASP A 1 101 ? -20.740 2.272 2.357 1.00 84.62 101 ASP A C 1
ATOM 797 O O . ASP A 1 101 ? -21.604 1.709 1.707 1.00 84.62 101 ASP A O 1
ATOM 801 N N . PHE A 1 102 ? -19.710 1.610 2.898 1.00 82.38 102 PHE A N 1
ATOM 802 C CA . PHE A 1 102 ? -19.477 0.170 2.698 1.00 82.38 102 PHE A CA 1
ATOM 803 C C . PHE A 1 102 ? -20.594 -0.745 3.221 1.00 82.38 102 PHE A C 1
ATOM 805 O O . PHE A 1 102 ? -20.710 -1.882 2.774 1.00 82.38 102 PHE A O 1
ATOM 812 N N . ASN A 1 103 ? -21.424 -0.268 4.153 1.00 83.38 103 ASN A N 1
ATOM 813 C CA . ASN A 1 103 ? -22.608 -1.015 4.590 1.00 83.38 103 ASN A CA 1
ATOM 814 C C . ASN A 1 103 ? -23.735 -0.990 3.546 1.00 83.38 103 ASN A C 1
ATOM 816 O O . ASN A 1 103 ? -24.660 -1.795 3.621 1.00 83.38 103 ASN A O 1
ATOM 820 N N . LYS A 1 104 ? -23.672 -0.067 2.582 1.00 84.25 104 LYS A N 1
ATOM 821 C CA . LYS A 1 104 ? -24.530 -0.063 1.403 1.00 84.25 104 LYS A CA 1
ATOM 822 C C . LYS A 1 104 ? -23.823 -0.945 0.382 1.00 84.25 104 LYS A C 1
ATOM 824 O O . LYS A 1 104 ? -22.760 -0.586 -0.108 1.00 84.25 104 LYS A O 1
ATOM 829 N N . LEU A 1 105 ? -24.383 -2.115 0.087 1.00 80.25 105 LEU A N 1
ATOM 830 C CA . LEU A 1 105 ? -23.786 -3.127 -0.801 1.00 80.25 105 LEU A CA 1
ATOM 831 C C . LEU A 1 105 ? -23.777 -2.712 -2.291 1.00 80.25 105 LEU A C 1
ATOM 833 O O . LEU A 1 105 ? -23.750 -3.557 -3.181 1.00 80.25 105 LEU A O 1
ATOM 837 N N . GLU A 1 106 ? -23.826 -1.412 -2.566 1.00 80.69 106 GLU A N 1
ATOM 838 C CA . GLU A 1 106 ? -23.774 -0.839 -3.901 1.00 80.69 106 GLU A CA 1
ATOM 839 C C . GLU A 1 106 ? -22.314 -0.714 -4.342 1.00 80.69 106 GLU A C 1
ATOM 841 O O . GLU A 1 106 ? -21.459 -0.194 -3.617 1.00 80.69 106 GLU A O 1
ATOM 846 N N . ILE A 1 107 ? -22.023 -1.193 -5.552 1.00 70.81 107 ILE A N 1
ATOM 847 C CA . ILE A 1 107 ? -20.689 -1.098 -6.141 1.00 70.81 107 ILE A CA 1
ATOM 848 C C . ILE A 1 107 ? -20.428 0.376 -6.464 1.00 70.81 107 ILE A C 1
ATOM 850 O O . ILE A 1 107 ? -21.047 0.946 -7.359 1.00 70.81 107 ILE A O 1
ATOM 854 N N . GLY A 1 108 ? -19.525 1.000 -5.707 1.00 71.00 108 GLY A N 1
ATOM 855 C CA . GLY A 1 108 ? -19.071 2.360 -5.981 1.00 71.00 108 GLY A CA 1
ATOM 856 C C . GLY A 1 108 ? -18.200 2.441 -7.238 1.00 71.00 108 GLY A C 1
ATOM 857 O O . GLY A 1 108 ? -17.620 1.446 -7.674 1.00 71.00 108 GLY A O 1
ATOM 858 N N . ASN A 1 109 ? -18.063 3.649 -7.788 1.00 81.19 109 ASN A N 1
ATOM 859 C CA . ASN A 1 109 ? -17.141 3.914 -8.893 1.00 81.19 109 ASN A CA 1
ATOM 860 C C . ASN A 1 109 ? -15.697 3.596 -8.477 1.00 81.19 109 ASN A C 1
ATOM 862 O O . ASN A 1 109 ? -15.250 3.996 -7.401 1.00 81.19 109 ASN A O 1
ATOM 866 N N . VAL A 1 110 ? -14.970 2.890 -9.342 1.00 84.69 110 V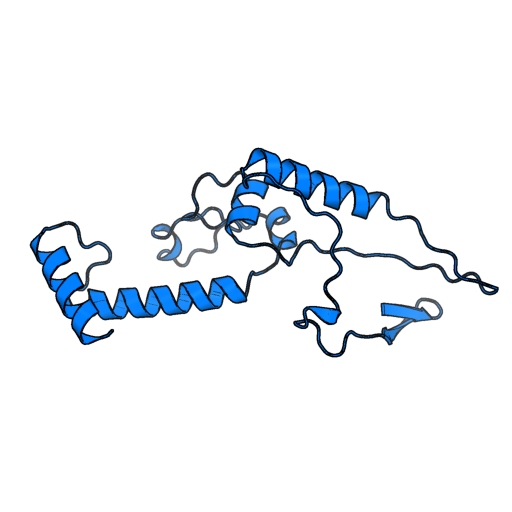AL A N 1
ATOM 867 C CA . VAL A 1 110 ? -13.568 2.512 -9.134 1.00 84.69 110 VAL A CA 1
ATOM 868 C C . VAL A 1 110 ? -12.665 3.483 -9.888 1.00 84.69 110 VAL A C 1
ATOM 870 O O . VAL A 1 110 ? -12.872 3.743 -11.069 1.00 84.69 110 VAL A O 1
ATOM 873 N N . CYS A 1 111 ? -11.640 4.002 -9.216 1.00 83.19 111 CYS A N 1
ATOM 874 C CA . CYS A 1 111 ? -10.566 4.761 -9.844 1.00 83.19 111 CYS A CA 1
ATOM 875 C C . CYS A 1 111 ? -9.574 3.785 -10.495 1.00 83.19 111 CYS A C 1
ATOM 877 O O . CYS A 1 111 ? -8.794 3.134 -9.798 1.00 83.19 111 CYS A O 1
ATOM 879 N N . GLU A 1 112 ? -9.588 3.668 -11.823 1.00 84.56 112 GLU A N 1
ATOM 880 C CA . GLU A 1 112 ? -8.715 2.734 -12.555 1.00 84.56 112 GLU A CA 1
ATOM 881 C C . GLU A 1 112 ? -7.221 3.010 -12.326 1.00 84.56 112 GLU A C 1
ATOM 883 O O . GLU A 1 112 ? -6.425 2.084 -12.177 1.00 84.56 112 GLU A O 1
ATOM 888 N N . GLU A 1 113 ? -6.842 4.281 -12.195 1.00 84.25 113 GLU A N 1
ATOM 889 C CA . GLU A 1 113 ? -5.460 4.712 -11.948 1.00 84.25 113 GLU A CA 1
ATOM 890 C C . GLU A 1 113 ? -4.915 4.177 -10.621 1.00 84.25 113 GLU A C 1
ATOM 892 O O . GLU A 1 113 ? -3.715 3.940 -10.488 1.00 84.25 113 GLU A O 1
ATOM 897 N N . SER A 1 114 ? -5.792 3.940 -9.642 1.00 84.75 114 SER A N 1
ATOM 898 C CA . SER A 1 114 ? -5.420 3.387 -8.340 1.00 84.75 114 SER A CA 1
ATOM 899 C C . SER A 1 114 ? -5.074 1.892 -8.397 1.00 84.75 114 SER A C 1
ATOM 901 O O . SER A 1 114 ? -4.361 1.385 -7.528 1.00 84.75 114 SER A O 1
ATOM 903 N N . LEU A 1 115 ? -5.521 1.175 -9.436 1.00 87.56 115 LEU A N 1
ATOM 904 C CA . LEU A 1 115 ? -5.302 -0.268 -9.568 1.00 87.56 115 LEU A CA 1
ATOM 905 C C . LEU A 1 115 ? -3.828 -0.611 -9.821 1.00 87.56 115 LEU A C 1
ATOM 907 O O . LEU A 1 115 ? -3.392 -1.713 -9.480 1.00 87.56 115 LEU A O 1
ATOM 911 N N . LYS A 1 116 ? -3.033 0.341 -10.333 1.00 88.56 116 LYS A N 1
ATOM 912 C CA . LYS A 1 116 ? -1.585 0.171 -10.555 1.00 88.56 116 LYS A CA 1
ATOM 913 C C . LYS A 1 116 ? -0.807 -0.133 -9.271 1.00 88.56 116 LYS A C 1
ATOM 915 O O . LYS A 1 116 ? 0.248 -0.761 -9.330 1.00 88.56 116 LYS A O 1
ATOM 920 N N . PHE A 1 117 ? -1.342 0.280 -8.119 1.00 87.31 117 PHE A N 1
ATOM 921 C CA . PHE A 1 117 ? -0.735 0.047 -6.809 1.00 87.31 117 PHE A CA 1
ATOM 922 C C . PHE A 1 117 ? -0.991 -1.364 -6.264 1.00 87.31 117 PHE A C 1
ATOM 924 O O . PHE A 1 117 ? -0.365 -1.781 -5.291 1.00 87.31 117 PHE A O 1
ATOM 931 N N . GLY A 1 118 ? -1.896 -2.124 -6.887 1.00 88.31 118 GLY A N 1
ATOM 932 C CA . GLY A 1 118 ? -2.280 -3.451 -6.424 1.00 88.31 118 GLY A CA 1
ATOM 933 C C . GLY A 1 118 ? -2.869 -3.461 -5.006 1.00 88.31 118 GLY A C 1
ATOM 934 O O . GLY A 1 118 ? -3.341 -2.451 -4.475 1.00 88.31 118 GLY A O 1
ATOM 935 N N . LEU A 1 119 ? -2.857 -4.647 -4.392 1.00 86.31 119 LEU A N 1
ATOM 936 C CA . LEU A 1 119 ? -3.333 -4.863 -3.027 1.00 86.31 119 LEU A CA 1
ATOM 937 C C . LEU A 1 119 ? -2.164 -5.153 -2.087 1.00 86.31 119 LEU A C 1
ATOM 939 O O . LEU A 1 119 ? -1.427 -6.127 -2.255 1.00 86.31 119 LEU A O 1
ATOM 943 N N . SER A 1 120 ? -2.049 -4.350 -1.031 1.00 87.69 120 SER A N 1
ATOM 944 C CA . SER A 1 120 ? -1.064 -4.560 0.030 1.00 87.69 120 SER A CA 1
ATOM 945 C C . SER A 1 120 ? -1.519 -5.692 0.963 1.00 87.69 120 SER A C 1
ATOM 947 O O . SER A 1 120 ? -2.109 -5.455 2.018 1.00 87.69 120 SER A O 1
ATOM 949 N N . ILE A 1 121 ? -1.267 -6.948 0.571 1.00 88.75 121 ILE A N 1
ATOM 950 C CA . ILE A 1 121 ? -1.734 -8.152 1.293 1.00 88.75 121 ILE A CA 1
ATOM 951 C C . ILE A 1 121 ? -1.262 -8.180 2.753 1.00 88.75 121 ILE A C 1
ATOM 953 O O . ILE A 1 121 ? -2.006 -8.608 3.637 1.00 88.75 121 ILE A O 1
ATOM 957 N N . LEU A 1 122 ? -0.048 -7.689 3.020 1.00 89.56 122 LEU A N 1
ATOM 958 C CA . LEU A 1 122 ? 0.484 -7.568 4.377 1.00 89.56 122 LEU A CA 1
ATOM 959 C C . LEU A 1 122 ? -0.420 -6.685 5.247 1.00 89.56 122 LEU A C 1
ATOM 961 O O . LEU A 1 122 ? -0.894 -7.123 6.295 1.00 89.56 122 LEU A O 1
ATOM 965 N N . HIS A 1 123 ? -0.707 -5.466 4.788 1.00 86.62 123 HIS A N 1
ATOM 966 C CA . HIS A 1 123 ? -1.567 -4.543 5.523 1.00 86.62 123 HIS A CA 1
ATOM 967 C C . HIS A 1 123 ? -3.013 -5.029 5.585 1.00 86.62 123 HIS A C 1
ATOM 969 O O . HIS A 1 123 ? -3.647 -4.860 6.623 1.00 86.62 123 HIS A O 1
ATOM 975 N N . ALA A 1 124 ? -3.520 -5.684 4.537 1.00 88.56 124 ALA A N 1
ATOM 976 C CA . ALA A 1 124 ? -4.852 -6.283 4.553 1.00 88.56 124 ALA A CA 1
ATOM 977 C C . ALA A 1 124 ? -4.993 -7.303 5.695 1.00 88.56 124 ALA A C 1
ATOM 979 O O . ALA A 1 124 ? -5.950 -7.234 6.463 1.00 88.56 124 ALA A O 1
ATOM 980 N N . ARG A 1 125 ? -4.005 -8.191 5.877 1.00 93.06 125 ARG A N 1
ATOM 981 C CA . ARG A 1 125 ? -3.994 -9.169 6.979 1.00 93.06 125 ARG A CA 1
ATOM 982 C C . ARG A 1 125 ? -3.917 -8.506 8.352 1.00 93.06 125 ARG A C 1
ATOM 984 O O . ARG A 1 125 ? -4.681 -8.872 9.240 1.00 93.06 125 ARG A O 1
ATOM 991 N N . ILE A 1 126 ? -3.032 -7.522 8.519 1.00 92.75 126 ILE A N 1
ATOM 992 C CA . ILE A 1 126 ? -2.876 -6.794 9.789 1.00 92.75 126 ILE A CA 1
ATOM 993 C C . ILE A 1 126 ? -4.182 -6.084 10.162 1.00 92.75 126 ILE A C 1
ATOM 995 O O . ILE A 1 126 ? -4.662 -6.226 11.284 1.00 92.75 126 ILE A O 1
ATOM 999 N N . ARG A 1 127 ? -4.792 -5.360 9.215 1.00 90.62 127 ARG A N 1
ATOM 1000 C CA . ARG A 1 127 ? -6.052 -4.638 9.440 1.00 90.62 127 ARG A CA 1
ATOM 1001 C C . ARG A 1 127 ? -7.223 -5.574 9.687 1.00 90.62 127 ARG A C 1
ATOM 1003 O O . ARG A 1 127 ? -8.065 -5.266 10.524 1.00 90.62 127 ARG A O 1
ATOM 1010 N N . PHE A 1 128 ? -7.266 -6.715 9.006 1.00 93.31 128 PHE A N 1
ATOM 1011 C CA . PHE A 1 128 ? -8.276 -7.735 9.259 1.00 93.31 128 PHE A CA 1
ATOM 1012 C C . PHE A 1 128 ? -8.172 -8.286 10.685 1.00 93.31 128 PHE A C 1
ATOM 1014 O O . PHE A 1 128 ? -9.172 -8.359 11.393 1.00 93.31 128 PHE A O 1
ATOM 1021 N N . PHE A 1 129 ? -6.962 -8.598 11.149 1.00 94.88 129 PHE A N 1
ATOM 1022 C CA . PHE A 1 129 ? -6.759 -9.048 12.523 1.00 94.88 129 PHE A CA 1
ATOM 1023 C C . PHE A 1 129 ? -7.108 -7.960 13.550 1.00 94.88 129 PHE A C 1
ATOM 1025 O O . PHE A 1 129 ? -7.793 -8.228 14.534 1.00 94.88 129 PHE A O 1
ATOM 1032 N N . GLU A 1 130 ? -6.707 -6.712 13.294 1.00 93.94 130 GLU A N 1
ATOM 1033 C CA . GLU A 1 130 ? -7.066 -5.569 14.136 1.00 93.94 130 GLU A CA 1
ATOM 1034 C C . GLU A 1 130 ? -8.592 -5.395 14.239 1.00 93.94 130 GLU A C 1
ATOM 1036 O O . GLU A 1 130 ? -9.121 -5.170 15.328 1.00 93.94 130 GLU A O 1
ATOM 1041 N N . LEU A 1 131 ? -9.314 -5.554 13.123 1.00 92.38 131 LEU A N 1
ATOM 1042 C CA . LEU A 1 131 ? -10.775 -5.526 13.091 1.00 92.38 131 LEU A CA 1
ATOM 1043 C C . LEU A 1 131 ? -11.378 -6.622 13.976 1.00 92.38 131 LEU A C 1
ATOM 1045 O O . LEU A 1 131 ? -12.275 -6.324 14.761 1.00 92.38 131 LEU A O 1
ATOM 1049 N N . LEU A 1 132 ? -10.882 -7.860 13.887 1.00 94.56 132 LEU A N 1
ATOM 1050 C CA . LEU A 1 132 ? -11.359 -8.969 14.721 1.00 94.56 132 LEU A CA 1
ATOM 1051 C C . LEU A 1 132 ? -11.158 -8.689 16.215 1.00 94.56 132 LEU A C 1
ATOM 1053 O O . LEU A 1 132 ? -12.071 -8.918 17.007 1.00 94.56 132 LEU A O 1
ATOM 1057 N N . LEU A 1 133 ? -10.007 -8.129 16.599 1.00 94.19 133 LEU A N 1
ATOM 1058 C CA . LEU A 1 133 ? -9.756 -7.717 17.982 1.00 94.19 133 LEU A CA 1
ATOM 1059 C C . LEU A 1 133 ? -10.728 -6.619 18.431 1.00 94.19 133 LEU A C 1
ATOM 1061 O O . LEU A 1 133 ? -11.337 -6.728 19.493 1.00 94.19 133 LEU A O 1
ATOM 1065 N N . HIS A 1 134 ? -10.925 -5.580 17.614 1.00 92.00 134 HIS A N 1
ATOM 1066 C CA . HIS A 1 134 ? -11.877 -4.509 17.929 1.00 92.00 134 HIS A CA 1
ATOM 1067 C C . HIS A 1 134 ? -13.316 -5.018 18.039 1.00 92.00 134 HIS A C 1
ATOM 1069 O O . HIS A 1 134 ? -14.062 -4.513 18.878 1.00 92.00 134 HIS A O 1
ATOM 1075 N N . LEU A 1 135 ? -13.706 -5.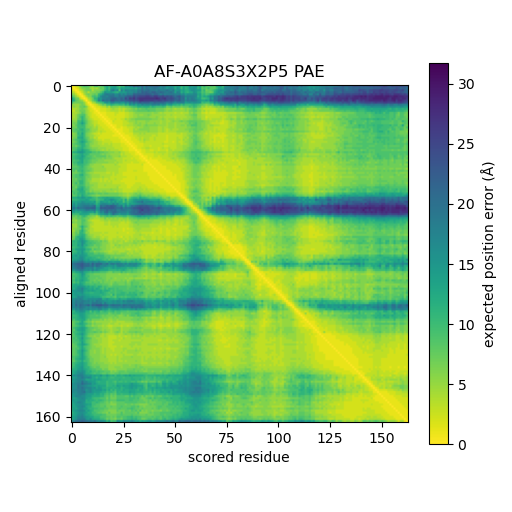999 17.220 1.00 92.94 135 LEU A N 1
ATOM 1076 C CA . LEU A 1 135 ? -15.005 -6.664 17.321 1.00 92.94 135 LEU A CA 1
ATOM 1077 C C . LEU A 1 135 ? -15.126 -7.430 18.640 1.00 92.94 135 LEU A C 1
ATOM 1079 O O . LEU A 1 135 ? -16.115 -7.251 19.344 1.00 92.94 135 LEU A O 1
ATOM 1083 N N . ALA A 1 136 ? -14.108 -8.206 19.018 1.00 93.56 136 ALA A N 1
ATOM 1084 C CA . ALA A 1 136 ? -14.103 -8.955 20.272 1.00 93.56 136 ALA A CA 1
ATOM 1085 C C . ALA A 1 136 ? -14.197 -8.031 21.502 1.00 93.56 136 ALA A C 1
ATOM 1087 O O . ALA A 1 136 ? -15.023 -8.260 22.383 1.00 93.56 136 ALA A O 1
ATOM 1088 N N . TYR A 1 137 ? -13.434 -6.930 21.533 1.00 94.12 137 TYR A N 1
ATOM 1089 C CA . TYR A 1 137 ? -13.483 -5.956 22.635 1.00 94.12 137 TYR A CA 1
ATOM 1090 C C . TYR A 1 137 ? -14.840 -5.257 22.767 1.00 94.12 137 TYR A C 1
ATOM 1092 O O . TYR A 1 137 ? -15.215 -4.829 23.858 1.00 94.12 137 TYR A O 1
ATOM 1100 N N . LYS A 1 138 ? -15.563 -5.101 21.654 1.00 93.62 138 LYS A N 1
ATOM 1101 C CA . LYS A 1 138 ? -16.850 -4.395 21.592 1.00 93.62 138 LYS A CA 1
ATOM 1102 C C . LYS A 1 138 ? -18.054 -5.330 21.590 1.00 93.62 138 LYS A C 1
ATOM 1104 O O . LYS A 1 138 ? -19.176 -4.829 21.629 1.00 93.62 138 LYS A O 1
ATOM 1109 N N . ALA A 1 139 ? -17.855 -6.647 21.579 1.00 92.56 139 ALA A N 1
ATOM 1110 C CA . ALA A 1 139 ? -18.942 -7.622 21.607 1.00 92.56 139 ALA A CA 1
ATOM 1111 C C . ALA A 1 139 ? -19.939 -7.384 22.765 1.00 92.56 139 ALA A C 1
ATOM 1113 O O . ALA A 1 139 ? -21.139 -7.431 22.496 1.00 92.56 139 ALA A O 1
ATOM 1114 N N . PRO A 1 140 ? -19.509 -7.018 23.997 1.00 91.06 140 PRO A N 1
ATOM 1115 C CA . PRO A 1 140 ? -20.440 -6.687 25.083 1.00 91.06 140 PRO A CA 1
ATOM 1116 C C . PRO A 1 140 ? -21.208 -5.375 24.869 1.00 91.06 140 PRO A C 1
ATOM 1118 O O . PRO A 1 140 ? -22.311 -5.213 25.376 1.00 91.06 140 PRO A O 1
ATOM 1121 N N . LEU A 1 141 ? -20.620 -4.423 24.137 1.00 90.62 141 LEU A N 1
ATOM 1122 C CA . LEU A 1 141 ? -21.196 -3.095 23.909 1.00 90.62 141 LEU A CA 1
ATOM 1123 C C . LEU A 1 141 ? -22.164 -3.068 22.726 1.00 90.62 141 LEU A C 1
ATOM 1125 O O . LEU A 1 141 ? -23.029 -2.199 22.684 1.00 90.62 141 LEU A O 1
ATOM 1129 N N . GLN A 1 142 ? -21.970 -3.950 21.738 1.00 90.06 142 GLN A N 1
ATOM 1130 C CA . GLN A 1 142 ? -22.734 -4.004 20.482 1.00 90.06 142 GLN A CA 1
ATOM 1131 C C . GLN A 1 142 ? -22.795 -2.656 19.730 1.00 90.06 142 GLN A C 1
ATOM 1133 O O . GLN A 1 142 ? -23.713 -2.382 18.960 1.00 90.06 142 GLN A O 1
ATOM 1138 N N . LYS A 1 143 ? -21.785 -1.799 19.931 1.00 88.19 143 LYS A N 1
ATOM 1139 C CA . LYS A 1 143 ? -21.660 -0.471 19.312 1.00 88.19 143 LYS A CA 1
ATOM 1140 C C . LYS A 1 143 ? -20.356 -0.368 18.532 1.00 88.19 143 LYS A C 1
ATOM 1142 O O . LYS A 1 143 ? -19.305 -0.813 18.987 1.00 88.19 143 LYS A O 1
ATOM 1147 N N . TRP A 1 144 ? -20.391 0.328 17.394 1.00 83.25 144 TRP A N 1
ATOM 1148 C CA . TRP A 1 144 ? -19.181 0.614 16.613 1.00 83.25 144 TRP A CA 1
ATOM 1149 C C . TRP A 1 144 ? -18.227 1.586 17.332 1.00 83.25 144 TRP A C 1
ATOM 1151 O O . TRP A 1 144 ? -17.004 1.415 17.294 1.00 83.25 144 TRP A O 1
ATOM 1161 N N . GLN A 1 145 ? -18.775 2.604 18.005 1.00 85.56 145 GLN A N 1
ATOM 1162 C CA . GLN A 1 145 ? -18.010 3.645 18.699 1.00 85.56 145 GLN A CA 1
ATOM 1163 C C . GLN A 1 145 ? -18.309 3.637 20.200 1.00 85.56 145 GLN A C 1
ATOM 1165 O O . GLN A 1 145 ? -19.460 3.783 20.594 1.00 85.56 145 GLN A O 1
ATOM 1170 N N . ALA A 1 146 ? -17.258 3.537 21.017 1.00 87.56 146 ALA A N 1
ATOM 1171 C CA . ALA A 1 146 ? -17.310 3.699 22.469 1.00 87.56 146 ALA A CA 1
ATOM 1172 C C . ALA A 1 146 ? -17.005 5.164 22.819 1.00 87.56 146 ALA A C 1
ATOM 1174 O O . ALA A 1 146 ? -15.841 5.576 22.819 1.00 87.56 146 ALA A O 1
ATOM 1175 N N . ARG A 1 147 ? -18.045 5.983 23.024 1.00 89.12 147 ARG A N 1
ATOM 1176 C CA . ARG A 1 147 ? -17.883 7.433 23.257 1.00 89.12 147 ARG A CA 1
ATOM 1177 C C . ARG A 1 147 ? -17.983 7.811 24.733 1.00 89.12 147 ARG A C 1
ATOM 1179 O O . ARG A 1 147 ? -17.260 8.716 25.151 1.00 89.12 147 ARG A O 1
ATOM 1186 N N . THR A 1 148 ? -18.836 7.132 25.500 1.00 92.94 148 THR A N 1
ATOM 1187 C CA . THR A 1 148 ? -19.057 7.446 26.919 1.00 92.94 148 THR A CA 1
ATOM 1188 C C . THR A 1 148 ? -17.926 6.914 27.801 1.00 92.94 148 THR A C 1
ATOM 1190 O O . THR A 1 148 ? -17.097 6.113 27.357 1.00 92.94 148 THR A O 1
ATOM 1193 N N . ALA A 1 149 ? -17.848 7.394 29.044 1.00 92.25 149 ALA A N 1
ATOM 1194 C CA . ALA A 1 149 ? -16.851 6.917 30.000 1.00 92.25 149 ALA A CA 1
ATOM 1195 C C . ALA A 1 149 ? -17.091 5.440 30.359 1.00 92.25 149 ALA A C 1
ATOM 1197 O O . ALA A 1 149 ? -16.140 4.664 30.442 1.00 92.25 149 ALA A O 1
ATOM 1198 N N . GLU A 1 150 ? -18.358 5.038 30.474 1.00 92.75 150 GLU A N 1
ATOM 1199 C CA . GLU A 1 150 ? -18.770 3.663 30.760 1.00 92.75 150 GLU A CA 1
ATOM 1200 C C . GLU A 1 150 ? -18.373 2.722 29.618 1.00 92.75 150 GLU A C 1
ATOM 1202 O O . GLU A 1 150 ? -17.718 1.708 29.860 1.00 92.75 150 GLU A O 1
ATOM 1207 N N . ASP A 1 151 ? -18.673 3.094 28.363 1.00 92.06 151 ASP A N 1
ATOM 1208 C CA . ASP A 1 151 ? -18.301 2.301 27.185 1.00 92.06 151 ASP A CA 1
ATOM 1209 C C . ASP A 1 151 ? -16.770 2.092 27.128 1.00 92.06 151 ASP A C 1
ATOM 1211 O O . ASP A 1 151 ? -16.284 1.007 26.799 1.00 92.06 151 ASP A O 1
ATOM 1215 N N . LYS A 1 152 ? -15.985 3.128 27.462 1.00 92.44 152 LYS A N 1
ATOM 1216 C CA . LYS A 1 152 ? -14.513 3.056 27.483 1.00 92.44 152 LYS A CA 1
ATOM 1217 C C . LYS A 1 152 ? -13.988 2.140 28.588 1.00 92.44 152 LYS A C 1
ATOM 1219 O O . LYS A 1 152 ? -13.015 1.425 28.344 1.00 92.44 152 LYS A O 1
ATOM 1224 N N . ASN A 1 153 ? -14.615 2.142 29.765 1.00 94.00 153 ASN A N 1
ATOM 1225 C CA . ASN A 1 153 ? -14.236 1.262 30.871 1.00 94.00 153 ASN A CA 1
ATOM 1226 C C . ASN A 1 153 ? -14.501 -0.208 30.526 1.00 94.00 153 ASN A C 1
ATOM 1228 O O . ASN A 1 153 ? -13.580 -1.018 30.612 1.00 94.00 153 ASN A O 1
ATOM 1232 N N . ILE A 1 154 ? -15.692 -0.528 30.010 1.00 92.38 154 ILE A N 1
ATOM 1233 C CA . ILE A 1 154 ? -16.045 -1.891 29.571 1.00 92.38 154 ILE A CA 1
ATOM 1234 C C . ILE A 1 154 ? -15.075 -2.386 28.489 1.00 92.38 154 ILE A C 1
ATOM 1236 O O . ILE A 1 154 ? -14.605 -3.526 28.535 1.00 92.38 154 ILE A O 1
ATOM 1240 N N . LEU A 1 155 ? -14.731 -1.527 27.523 1.00 93.25 155 LEU A N 1
ATOM 1241 C CA . LEU A 1 155 ? -13.776 -1.867 26.467 1.00 93.25 155 LEU A CA 1
ATOM 1242 C C . LEU A 1 155 ? -12.378 -2.141 27.037 1.00 93.25 155 LEU A C 1
ATOM 1244 O O . LEU A 1 155 ? -11.727 -3.099 26.619 1.00 93.25 155 LEU A O 1
ATOM 1248 N N . LYS A 1 156 ? -11.916 -1.331 27.999 1.00 93.81 156 LYS A N 1
ATOM 1249 C CA . LYS A 1 156 ? -10.617 -1.513 28.663 1.00 93.81 156 LYS A CA 1
ATOM 1250 C C . LYS A 1 156 ? -10.561 -2.834 29.432 1.00 93.81 156 LYS A C 1
ATOM 1252 O O . LYS A 1 156 ? -9.588 -3.567 29.276 1.00 93.81 156 LYS A O 1
ATOM 1257 N N . GLU A 1 157 ? -11.599 -3.154 30.199 1.00 95.06 157 GLU A N 1
ATOM 1258 C CA . GLU A 1 157 ? -11.701 -4.417 30.939 1.00 95.06 157 GLU A CA 1
ATOM 1259 C C . GLU A 1 157 ? -11.748 -5.626 29.999 1.00 95.06 157 GLU A C 1
ATOM 1261 O O . GLU A 1 157 ? -11.038 -6.606 30.204 1.00 95.06 157 GLU A O 1
ATOM 1266 N N . THR A 1 158 ? -12.548 -5.556 28.932 1.00 94.00 158 THR A N 1
ATOM 1267 C CA . THR A 1 158 ? -12.663 -6.651 27.954 1.00 94.00 158 THR A CA 1
ATOM 1268 C C . THR A 1 158 ? -11.343 -6.871 27.219 1.00 94.00 158 THR A C 1
ATOM 1270 O O . THR A 1 158 ? -10.922 -8.009 27.022 1.00 94.00 158 THR A O 1
ATOM 1273 N N . LYS A 1 159 ? -10.641 -5.786 26.873 1.00 94.88 159 LYS A N 1
ATOM 1274 C CA . LYS A 1 159 ? -9.304 -5.848 26.280 1.00 94.88 159 LYS A CA 1
ATOM 1275 C C . LYS A 1 159 ? -8.291 -6.516 27.216 1.00 94.88 159 LYS A C 1
ATOM 1277 O O . LYS A 1 159 ? -7.557 -7.375 26.753 1.00 94.88 159 LYS A O 1
ATOM 1282 N N . GLN A 1 160 ? -8.289 -6.174 28.507 1.00 95.12 160 GLN A N 1
ATOM 1283 C CA . GLN A 1 160 ? -7.419 -6.806 29.513 1.00 95.12 160 GLN A CA 1
ATOM 1284 C C . GLN A 1 160 ? -7.714 -8.294 29.743 1.00 95.12 160 GLN A C 1
ATOM 1286 O O . GLN A 1 160 ? -6.840 -9.015 30.194 1.00 95.12 160 GLN A O 1
ATOM 1291 N N . LYS A 1 161 ? -8.941 -8.758 29.480 1.00 95.38 161 LYS A N 1
ATOM 1292 C CA . LYS A 1 161 ? -9.293 -10.184 29.597 1.00 95.38 161 LYS A CA 1
ATOM 1293 C C . LYS A 1 161 ? -8.837 -11.012 28.395 1.00 95.38 161 LYS A C 1
ATOM 1295 O O . LYS A 1 161 ? -8.644 -12.214 28.533 1.00 95.38 161 LYS A O 1
ATOM 1300 N N . ILE A 1 162 ? -8.755 -10.394 27.216 1.00 94.00 162 ILE A N 1
ATOM 1301 C CA . ILE A 1 162 ? -8.425 -11.070 25.952 1.00 94.00 162 ILE A CA 1
ATOM 1302 C C . ILE A 1 162 ? -6.916 -11.041 25.661 1.00 94.00 162 ILE A C 1
ATOM 1304 O O . ILE A 1 162 ? -6.421 -11.957 25.006 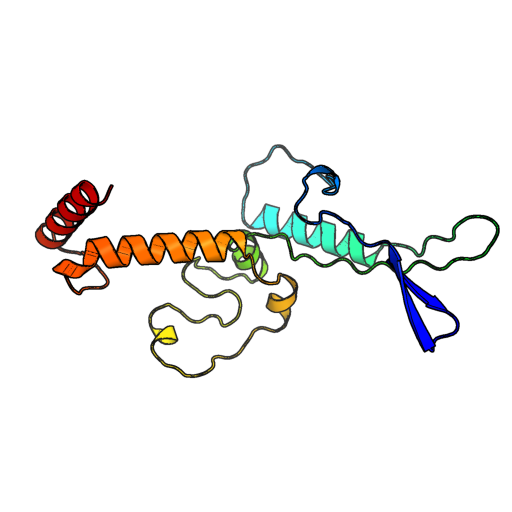1.00 94.00 162 ILE A O 1
ATOM 1308 N N . GLN A 1 163 ? -6.211 -9.990 26.093 1.00 90.31 163 GLN A N 1
ATOM 1309 C CA . GLN A 1 163 ? -4.765 -9.806 25.908 1.00 90.31 163 GLN A CA 1
ATOM 1310 C C . GLN A 1 163 ? -3.982 -10.237 27.141 1.00 90.31 163 GLN A C 1
ATOM 1312 O O . GLN A 1 163 ? -2.923 -10.870 26.942 1.00 90.31 163 GLN A O 1
#

Secondary structure (DSSP, 8-state):
-EEEETTTEEEE----S-TT-GGG--------S---HHHHHHHHHHHHHHHHT-PPEE-SSS--EE-------S--HHHHHHHTT---TTB-TTT--BTTTTTS---PPP-GGGGGG---HHHHHHHHHHHHHHHHHHTTTT-S---SHHHHHHHHHHHHHH-

Foldseek 3Di:
DWDDDPNPDTDDPDDDPCPPDPVPVDDPDDDDDDDDLVVLQVVVVVVVVCLVPDDFDQDPPDRDTDDDDDFQQPDDLVSLCSNQVPPDSQADSFQRDGPVCVVVVDDGDGDPVSCSNPDPVVVVVVVVVVVVLLCQLCVVVPDPDQDDPVSVVSSVVSNVVVD

Radius of gyration: 22.61 Å; Cα contacts (8 Å, |Δi|>4): 122; chains: 1; bounding box: 51×35×64 Å